Protein AF-N2C0J7-F1 (afdb_monomer)

Secondary structure (DSSP, 8-state):
---HHHHHHHHHHHHHHHTTSS-HHHHHHHHHHHHT--HHHHHHHHHT--

Radius of gyration: 9.83 Å; Cα contacts (8 Å, |Δi|>4): 39; chains: 1; bounding box: 19×20×23 Å

Organism: NCBI:txid997872

Mean predicted aligned error: 4.19 Å

Solvent-accessible surface area (backbone atoms only — not comparable to full-atom values): 2918 Å² total; per-residue (Å²): 130,87,48,76,66,50,51,52,51,49,55,52,46,55,49,32,40,75,72,64,79,30,53,69,73,57,42,20,56,51,45,16,67,71,72,71,50,52,57,66,59,29,43,35,57,75,72,63,77,112

pLDDT: mean 87.24, std 9.22, range [54.66, 95.56]

Nearest PDB structures (foldseek):
  4cyc-assembly1_B  TM=6.744E-01  e=3.965E+00  Drosophila melanogaster
  6fqp-assembly1_A  TM=6.620E-01  e=4.214E+00  Homo sapiens
  4uus-assembly2_F  TM=6.710E-01  e=4.761E+00  Drosophila melanogaster
  8yla-assembly2_A  TM=4.694E-01  e=9.906E+00  Aspergillus fischeri NRRL 181

Structure (mmCIF, N/CA/C/O backbone):
data_AF-N2C0J7-F1
#
_entry.id   AF-N2C0J7-F1
#
loop_
_atom_site.group_PDB
_atom_site.id
_atom_site.type_symbol
_atom_site.label_atom_id
_atom_site.label_alt_id
_atom_site.label_comp_id
_atom_site.label_asym_id
_atom_site.label_entity_id
_atom_site.label_seq_id
_atom_site.pdbx_PDB_ins_code
_atom_site.Cartn_x
_atom_site.Cartn_y
_atom_site.Cartn_z
_atom_site.occupancy
_atom_site.B_iso_or_equiv
_atom_site.auth_seq_id
_atom_site.auth_comp_id
_atom_site.auth_asym_id
_atom_site.auth_atom_id
_atom_site.pdbx_PDB_model_num
ATOM 1 N N . MET A 1 1 ? 10.618 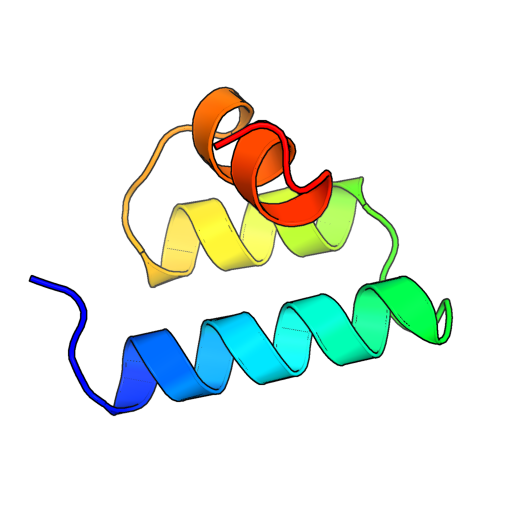-8.465 -13.232 1.00 54.66 1 MET A N 1
ATOM 2 C CA . MET A 1 1 ? 9.936 -9.732 -12.890 1.00 54.66 1 MET A CA 1
ATOM 3 C C . MET A 1 1 ? 9.747 -9.764 -11.386 1.00 54.66 1 MET A C 1
ATOM 5 O O . MET A 1 1 ? 10.728 -9.551 -10.686 1.00 54.66 1 MET A O 1
ATOM 9 N N . LEU A 1 2 ? 8.517 -9.975 -10.910 1.00 60.69 2 LEU A N 1
ATOM 10 C CA . LEU A 1 2 ? 8.235 -10.178 -9.487 1.00 60.69 2 LEU A CA 1
ATOM 11 C C . LEU A 1 2 ? 8.913 -11.473 -9.029 1.00 60.69 2 LEU A C 1
ATOM 13 O O . LEU A 1 2 ? 8.656 -12.532 -9.596 1.00 60.69 2 LEU A O 1
ATOM 17 N N . ASN A 1 3 ? 9.801 -11.395 -8.042 1.00 79.81 3 ASN A N 1
ATOM 18 C CA . ASN A 1 3 ? 10.396 -12.587 -7.437 1.00 79.81 3 ASN A CA 1
ATOM 19 C C . ASN A 1 3 ? 9.520 -13.113 -6.275 1.00 79.81 3 ASN A C 1
ATOM 21 O O . ASN A 1 3 ? 8.559 -12.463 -5.850 1.00 79.81 3 ASN A O 1
ATOM 25 N N . GLY A 1 4 ? 9.824 -14.311 -5.760 1.00 74.25 4 GLY A N 1
ATOM 26 C CA . GLY A 1 4 ? 9.020 -14.950 -4.704 1.00 74.25 4 GLY A CA 1
ATOM 27 C C . GLY A 1 4 ? 8.887 -14.111 -3.423 1.00 74.25 4 GLY A C 1
ATOM 28 O O . GLY A 1 4 ? 7.837 -14.130 -2.779 1.00 74.25 4 GLY A O 1
ATOM 29 N N . ALA A 1 5 ? 9.903 -13.306 -3.096 1.00 75.19 5 ALA A N 1
ATOM 30 C CA . ALA A 1 5 ? 9.861 -12.391 -1.958 1.00 75.19 5 ALA A CA 1
ATOM 31 C C . ALA A 1 5 ? 8.881 -11.232 -2.205 1.00 75.19 5 ALA A C 1
ATOM 33 O O . ALA A 1 5 ? 8.023 -10.969 -1.367 1.00 75.19 5 ALA A O 1
ATOM 34 N N . GLN A 1 6 ? 8.932 -10.604 -3.384 1.00 73.19 6 GLN A N 1
ATOM 35 C CA . GLN A 1 6 ? 8.020 -9.513 -3.753 1.00 73.19 6 GLN A CA 1
ATOM 36 C C . GLN A 1 6 ? 6.557 -9.967 -3.812 1.00 73.19 6 GLN A C 1
ATOM 38 O O . GLN A 1 6 ? 5.666 -9.239 -3.380 1.00 73.19 6 GLN A O 1
ATOM 43 N N . THR A 1 7 ? 6.309 -11.189 -4.289 1.00 79.50 7 THR A N 1
ATOM 44 C CA . THR A 1 7 ? 4.955 -11.766 -4.333 1.00 79.50 7 THR A CA 1
ATOM 45 C C . THR A 1 7 ? 4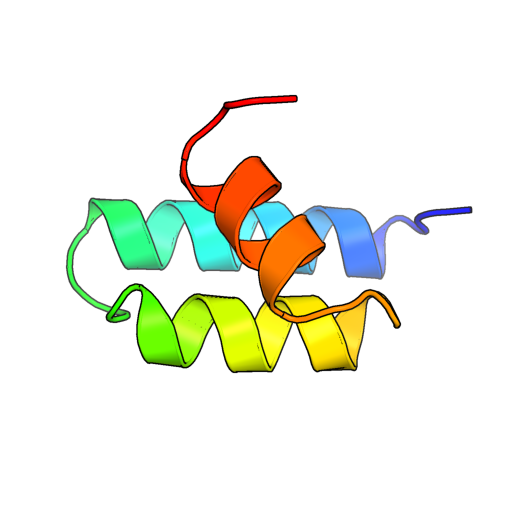.410 -12.008 -2.924 1.00 79.50 7 THR A C 1
ATOM 47 O O . THR A 1 7 ? 3.263 -11.675 -2.634 1.00 79.50 7 THR A O 1
ATOM 50 N N . THR A 1 8 ? 5.250 -12.512 -2.016 1.00 78.69 8 THR A N 1
ATOM 51 C CA . THR A 1 8 ? 4.876 -12.717 -0.607 1.00 78.69 8 THR A CA 1
ATOM 52 C C . THR A 1 8 ? 4.600 -11.385 0.095 1.00 78.69 8 THR A C 1
ATOM 54 O O . THR A 1 8 ? 3.600 -11.259 0.803 1.00 78.69 8 THR A O 1
ATOM 57 N N . SER A 1 9 ? 5.431 -10.364 -0.154 1.00 80.44 9 SER A N 1
ATOM 58 C CA . SER A 1 9 ? 5.209 -9.007 0.359 1.00 80.44 9 SER A CA 1
ATOM 59 C C . SER A 1 9 ? 3.887 -8.416 -0.131 1.00 80.44 9 SER A C 1
ATOM 61 O O . SER A 1 9 ? 3.152 -7.845 0.671 1.00 80.44 9 SER A O 1
ATOM 63 N N . LEU A 1 10 ? 3.544 -8.591 -1.411 1.00 85.12 10 LEU A N 1
ATOM 64 C CA . LEU A 1 10 ? 2.284 -8.089 -1.959 1.00 85.12 10 LEU A CA 1
ATOM 65 C C . LEU A 1 10 ? 1.069 -8.744 -1.286 1.00 85.12 10 LEU A C 1
ATOM 67 O O . LEU A 1 10 ? 0.171 -8.038 -0.828 1.00 85.12 10 LEU A O 1
ATOM 71 N N . VAL A 1 11 ? 1.056 -10.077 -1.172 1.00 86.81 11 VAL A N 1
ATOM 72 C CA . VAL A 1 11 ? -0.052 -10.815 -0.537 1.00 86.81 11 VAL A CA 1
ATOM 73 C C . VAL A 1 11 ? -0.246 -10.383 0.918 1.00 86.81 11 VAL A C 1
ATOM 75 O O . VAL A 1 11 ? -1.381 -10.144 1.335 1.00 86.81 11 VAL A O 1
ATOM 78 N N . GLY A 1 12 ? 0.847 -10.223 1.671 1.00 89.62 12 GLY A N 1
ATOM 79 C CA . GLY A 1 12 ? 0.800 -9.756 3.058 1.00 89.62 12 GLY A CA 1
ATOM 80 C C . GLY A 1 12 ? 0.213 -8.349 3.189 1.00 89.62 12 GLY A C 1
ATOM 81 O O . GLY A 1 12 ? -0.688 -8.130 3.997 1.00 89.62 12 GLY A O 1
ATOM 82 N N . VAL A 1 13 ? 0.650 -7.410 2.343 1.00 87.94 13 VAL A N 1
ATOM 83 C CA . VAL A 1 13 ? 0.116 -6.038 2.341 1.00 87.94 13 VAL A CA 1
ATOM 84 C C . VAL A 1 13 ? -1.371 -6.026 1.985 1.00 87.94 13 VAL A C 1
ATOM 86 O O . VAL A 1 13 ? -2.155 -5.354 2.650 1.00 87.94 13 VAL A O 1
ATOM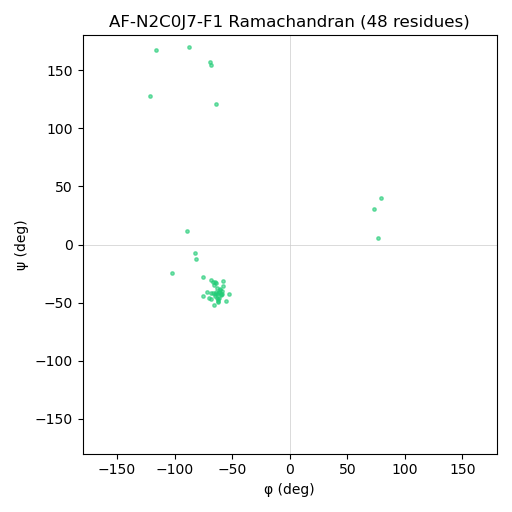 89 N N . MET A 1 14 ? -1.795 -6.807 0.988 1.00 88.69 14 MET A N 1
ATOM 90 C CA . MET A 1 14 ? -3.212 -6.897 0.623 1.00 88.69 14 MET A CA 1
ATOM 91 C C . MET A 1 14 ? -4.079 -7.521 1.725 1.00 88.69 14 MET A C 1
ATOM 93 O O . MET A 1 14 ? -5.259 -7.186 1.839 1.00 88.69 14 MET A O 1
ATOM 97 N N . ALA A 1 15 ? -3.542 -8.453 2.515 1.00 91.25 15 ALA A N 1
ATOM 98 C CA . ALA A 1 15 ? -4.245 -9.002 3.672 1.00 91.25 15 ALA A CA 1
ATOM 99 C C . ALA A 1 15 ? -4.403 -7.940 4.773 1.00 91.25 15 ALA A C 1
ATOM 101 O O . ALA A 1 15 ? -5.517 -7.729 5.245 1.00 91.25 15 ALA A O 1
ATOM 102 N N . ALA A 1 16 ? -3.329 -7.215 5.095 1.00 89.19 16 ALA A N 1
ATOM 103 C CA . ALA A 1 16 ? -3.327 -6.172 6.120 1.00 89.19 16 ALA A CA 1
ATOM 104 C C . ALA A 1 16 ? -4.250 -4.982 5.782 1.00 89.19 16 ALA A C 1
ATOM 106 O O . ALA A 1 16 ? -4.867 -4.399 6.671 1.00 89.19 16 ALA A O 1
ATOM 107 N N . VAL A 1 17 ? -4.402 -4.635 4.496 1.00 91.00 17 VAL A N 1
ATOM 108 C CA . VAL A 1 17 ? -5.403 -3.639 4.065 1.00 91.00 17 VAL A CA 1
ATOM 109 C C . VAL A 1 17 ? -6.822 -4.140 4.316 1.00 91.00 17 VAL A C 1
ATOM 111 O O . VAL A 1 17 ? -7.659 -3.406 4.834 1.00 91.00 17 VAL A O 1
ATOM 114 N N . ARG A 1 18 ? -7.102 -5.405 3.981 1.00 89.12 18 ARG A N 1
ATOM 115 C CA . ARG A 1 18 ? -8.436 -6.003 4.150 1.00 89.12 18 ARG A CA 1
ATOM 116 C C . ARG A 1 18 ? -8.847 -6.152 5.612 1.00 89.12 18 ARG A C 1
ATOM 118 O O . ARG A 1 18 ? -10.032 -6.045 5.909 1.00 89.12 18 ARG A O 1
ATOM 125 N N . THR A 1 19 ? -7.896 -6.379 6.514 1.00 93.19 19 THR A N 1
ATOM 126 C CA . THR A 1 19 ? -8.144 -6.442 7.964 1.00 93.19 19 THR A CA 1
ATOM 127 C C . THR A 1 19 ? -8.200 -5.062 8.626 1.00 93.19 19 THR A C 1
ATOM 129 O O . THR A 1 19 ? -8.540 -4.977 9.803 1.00 93.19 19 THR A O 1
ATOM 132 N N . GLY A 1 20 ? -7.887 -3.984 7.895 1.00 90.81 20 GLY A N 1
ATOM 133 C CA . GLY A 1 20 ? -7.818 -2.620 8.428 1.00 90.81 20 GLY A CA 1
ATOM 134 C C . GLY A 1 20 ? -6.557 -2.323 9.248 1.00 90.81 20 GLY A C 1
ATOM 135 O O . GLY A 1 20 ? -6.444 -1.241 9.817 1.00 90.81 20 GLY A O 1
ATOM 136 N N . GLU A 1 21 ? -5.603 -3.255 9.301 1.00 94.06 21 GLU A N 1
ATOM 137 C CA . GLU A 1 21 ? -4.306 -3.089 9.969 1.00 94.06 21 GLU A CA 1
ATOM 138 C C . GLU A 1 21 ? -3.413 -2.071 9.241 1.00 94.06 21 GLU A C 1
ATOM 140 O O . GLU A 1 21 ? -2.623 -1.355 9.856 1.00 94.06 21 GLU A O 1
ATOM 145 N N . LEU A 1 22 ? -3.578 -1.971 7.921 1.00 93.38 22 LEU A N 1
ATOM 146 C CA . LEU A 1 22 ? -2.888 -1.022 7.058 1.00 93.38 22 LEU A CA 1
ATOM 147 C C . LEU A 1 22 ? -3.906 -0.147 6.327 1.00 93.38 22 LEU A C 1
ATOM 149 O O . LEU A 1 22 ? -4.802 -0.646 5.650 1.00 93.38 22 LEU A O 1
ATOM 153 N N . SER A 1 23 ? -3.746 1.175 6.399 1.00 95.25 23 SER A N 1
ATOM 154 C CA . SER A 1 23 ? -4.522 2.067 5.530 1.00 95.25 23 SER A CA 1
ATOM 155 C C . SER A 1 23 ? -4.085 1.923 4.069 1.00 95.25 23 SER A C 1
ATOM 157 O O . SER A 1 23 ? -2.922 1.623 3.782 1.00 95.25 23 SER A O 1
ATOM 159 N N . GLU A 1 24 ? -4.985 2.228 3.130 1.00 93.06 24 GLU A N 1
ATOM 160 C CA . GLU A 1 24 ? -4.678 2.214 1.691 1.00 93.06 24 GLU A CA 1
ATOM 161 C C . GLU A 1 24 ? -3.436 3.062 1.365 1.00 93.06 24 GLU A C 1
ATOM 163 O O . GLU A 1 24 ? -2.550 2.623 0.639 1.00 93.06 24 GLU A O 1
ATOM 168 N N . ASN A 1 25 ? -3.302 4.249 1.966 1.00 94.38 25 ASN A N 1
ATOM 169 C CA . ASN A 1 25 ? -2.156 5.136 1.735 1.00 94.38 25 ASN A CA 1
ATOM 170 C C . ASN A 1 25 ? -0.825 4.555 2.239 1.00 94.38 25 ASN A C 1
ATOM 172 O O . ASN A 1 25 ? 0.221 4.789 1.629 1.00 94.38 25 ASN A O 1
ATOM 176 N N . GLN A 1 26 ? -0.846 3.809 3.345 1.00 94.19 26 GLN A N 1
ATOM 177 C CA . GLN A 1 26 ? 0.342 3.113 3.839 1.00 94.19 26 GLN A CA 1
ATOM 178 C C . GLN A 1 26 ? 0.691 1.928 2.928 1.00 94.19 26 GLN A C 1
ATOM 180 O O . GLN A 1 26 ? 1.858 1.751 2.586 1.00 94.19 26 GLN A O 1
ATOM 185 N N . ALA A 1 27 ? -0.308 1.176 2.466 1.00 94.19 27 ALA A N 1
ATOM 186 C CA . ALA A 1 27 ? -0.110 0.057 1.552 1.00 94.19 27 ALA A CA 1
ATOM 187 C C . ALA A 1 27 ? 0.449 0.497 0.194 1.00 94.19 27 ALA A C 1
ATOM 189 O O . ALA A 1 27 ? 1.381 -0.131 -0.307 1.00 94.19 27 ALA A O 1
ATOM 190 N N . VAL A 1 28 ? -0.041 1.618 -0.351 1.00 95.19 28 VAL A N 1
ATOM 191 C CA . VAL A 1 28 ? 0.493 2.231 -1.578 1.00 95.19 28 VAL A CA 1
ATOM 192 C C . VAL A 1 28 ? 1.988 2.510 -1.432 1.00 95.19 28 VAL A C 1
ATOM 194 O O . VAL A 1 28 ? 2.760 2.091 -2.289 1.00 95.19 28 VAL A O 1
ATOM 197 N N . LYS A 1 29 ? 2.417 3.143 -0.328 1.00 94.00 29 LYS A N 1
ATOM 198 C CA . LYS A 1 29 ? 3.841 3.431 -0.070 1.00 94.00 29 LYS A CA 1
ATOM 199 C C . LYS A 1 29 ? 4.701 2.171 0.023 1.00 94.00 29 LYS A C 1
ATOM 201 O O . LYS A 1 29 ? 5.832 2.171 -0.464 1.00 94.00 29 LYS A O 1
ATOM 206 N N . VAL A 1 30 ? 4.197 1.119 0.670 1.00 91.62 30 VAL A N 1
ATOM 207 C CA . VAL A 1 30 ? 4.928 -0.150 0.793 1.00 91.62 30 VAL A CA 1
ATOM 208 C C . VAL A 1 30 ? 5.082 -0.800 -0.580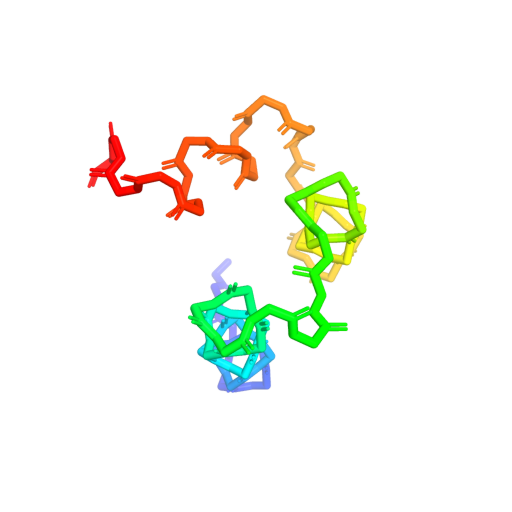 1.00 91.62 30 VAL A C 1
ATOM 2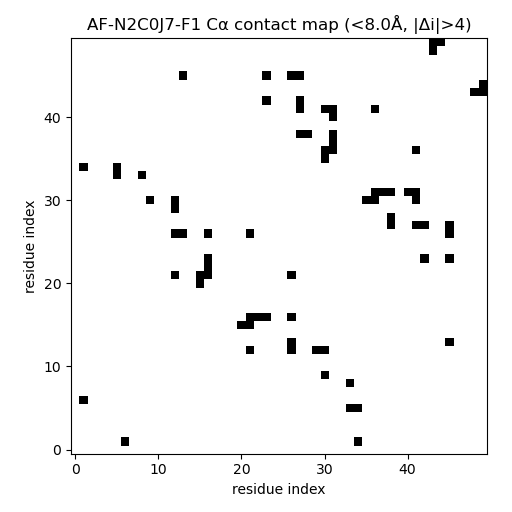10 O O . VAL A 1 30 ? 6.200 -1.091 -0.994 1.00 91.62 30 VAL A O 1
ATOM 213 N N . ILE A 1 31 ? 3.984 -0.959 -1.322 1.00 90.69 31 ILE A N 1
ATOM 214 C CA . ILE A 1 31 ? 3.980 -1.620 -2.633 1.00 90.69 31 ILE A CA 1
ATOM 215 C C . ILE A 1 31 ? 4.834 -0.851 -3.647 1.00 90.69 31 ILE A C 1
ATOM 217 O O . ILE A 1 31 ? 5.672 -1.463 -4.311 1.00 90.69 31 ILE A O 1
ATOM 221 N N . SER A 1 32 ? 4.687 0.477 -3.730 1.00 92.62 32 SER A N 1
ATOM 222 C CA . SER A 1 32 ? 5.466 1.302 -4.662 1.00 92.62 32 SER A CA 1
AT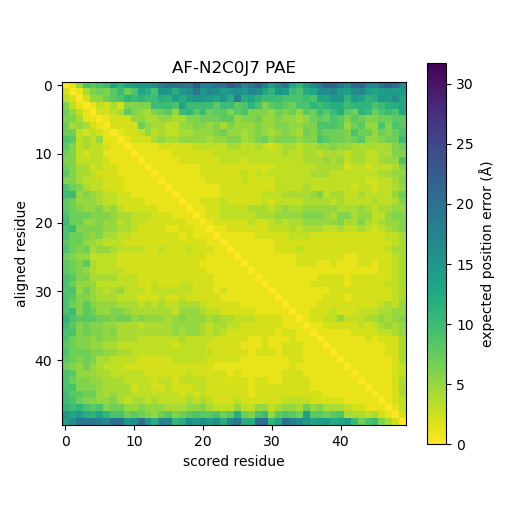OM 223 C C . SER A 1 32 ? 6.971 1.156 -4.420 1.00 92.62 32 SER A C 1
ATOM 225 O O . SER A 1 32 ? 7.745 1.033 -5.365 1.00 92.62 32 SER A O 1
ATOM 227 N N . THR A 1 33 ? 7.386 1.089 -3.150 1.00 89.25 33 THR A N 1
ATOM 228 C CA . THR A 1 33 ? 8.798 0.963 -2.758 1.00 89.25 33 THR A CA 1
ATOM 229 C C . THR A 1 33 ? 9.338 -0.451 -2.973 1.00 89.25 33 THR A C 1
ATOM 231 O O . THR A 1 33 ? 10.43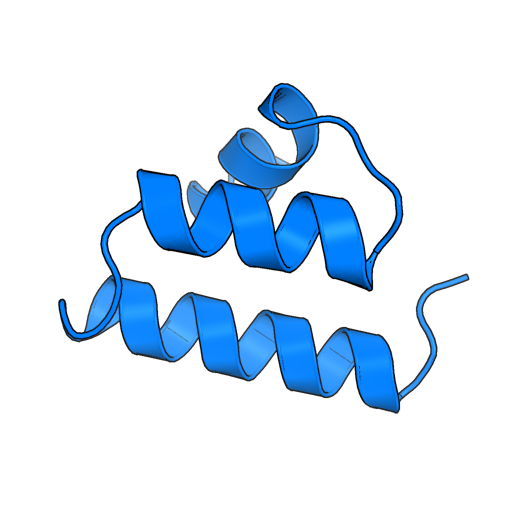9 -0.622 -3.487 1.00 89.25 33 THR A O 1
ATOM 234 N N . SER A 1 34 ? 8.578 -1.480 -2.591 1.00 86.56 34 SER A N 1
ATOM 235 C CA . SER A 1 34 ? 9.027 -2.878 -2.657 1.00 86.56 34 SER A CA 1
ATOM 236 C C . SER A 1 34 ? 9.030 -3.458 -4.075 1.00 86.56 34 SER A C 1
ATOM 238 O O . SER A 1 34 ? 9.808 -4.372 -4.365 1.00 86.56 34 SER A O 1
ATOM 240 N N . ILE A 1 35 ? 8.156 -2.959 -4.952 1.00 86.00 35 ILE A N 1
ATOM 241 C CA . ILE A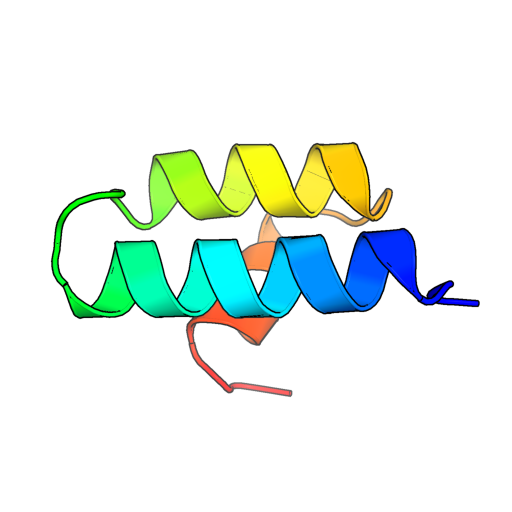 1 35 ? 8.017 -3.443 -6.333 1.00 86.00 35 ILE A CA 1
ATOM 242 C C . ILE A 1 35 ? 8.691 -2.490 -7.334 1.00 86.00 35 ILE A C 1
ATOM 244 O O . ILE A 1 35 ? 9.133 -2.941 -8.388 1.00 86.00 35 ILE A O 1
ATOM 248 N N . GLY A 1 36 ? 8.848 -1.208 -6.990 1.00 88.44 36 GLY A N 1
ATOM 249 C CA . GLY A 1 36 ? 9.435 -0.203 -7.880 1.00 88.44 36 GLY A CA 1
ATOM 250 C C . GLY A 1 36 ? 8.450 0.302 -8.935 1.00 88.44 36 GLY A C 1
ATOM 251 O O . GLY A 1 36 ? 8.828 0.473 -10.089 1.00 88.44 36 GLY A O 1
ATOM 252 N N . ILE A 1 37 ? 7.191 0.504 -8.538 1.00 90.81 37 ILE A N 1
ATOM 253 C CA . ILE A 1 37 ? 6.105 1.018 -9.389 1.00 90.81 37 ILE A CA 1
ATOM 254 C C . ILE A 1 37 ? 5.602 2.363 -8.866 1.00 90.81 37 ILE A C 1
ATOM 256 O O . ILE A 1 37 ? 5.915 2.766 -7.742 1.00 90.81 37 ILE A O 1
ATOM 260 N N . THR A 1 38 ? 4.804 3.059 -9.666 1.00 95.56 38 THR A N 1
ATOM 261 C CA . THR A 1 38 ? 4.204 4.335 -9.269 1.00 95.56 38 THR A CA 1
ATOM 262 C C . THR A 1 38 ? 3.132 4.158 -8.179 1.00 95.56 38 THR A C 1
ATOM 264 O O . THR A 1 38 ? 2.549 3.077 -8.036 1.00 95.56 38 THR A O 1
ATOM 267 N N . PRO A 1 39 ? 2.836 5.207 -7.386 1.00 94.25 39 PRO A N 1
ATOM 268 C CA . PRO A 1 39 ? 1.732 5.187 -6.427 1.00 94.25 39 PRO A CA 1
A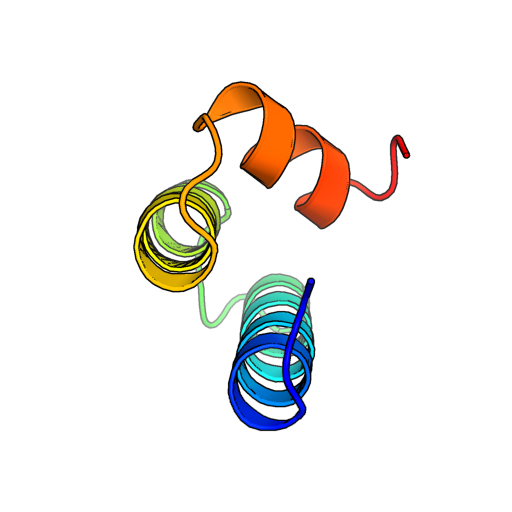TOM 269 C C . PRO A 1 39 ? 0.368 4.909 -7.074 1.00 94.25 39 PRO A C 1
ATOM 271 O O . PRO A 1 39 ? -0.457 4.224 -6.468 1.00 94.25 39 PRO A O 1
ATOM 274 N N . GLU A 1 40 ? 0.129 5.415 -8.288 1.00 94.94 40 GLU A N 1
ATOM 275 C CA . GLU A 1 40 ? -1.079 5.131 -9.067 1.00 94.94 40 GLU A CA 1
ATOM 276 C C . GLU A 1 40 ? -1.200 3.638 -9.402 1.00 94.94 40 GLU A C 1
ATOM 278 O O . GLU A 1 40 ? -2.233 3.033 -9.115 1.00 94.94 40 GLU A O 1
ATOM 283 N N . GLU A 1 41 ? -0.139 3.020 -9.931 1.00 94.00 41 GLU A N 1
ATOM 284 C CA . GLU A 1 41 ? -0.121 1.582 -10.238 1.00 94.00 41 GLU A CA 1
ATOM 285 C C . GLU A 1 41 ? -0.306 0.734 -8.973 1.00 94.00 41 GLU A C 1
ATOM 287 O O . GLU A 1 41 ? -1.082 -0.222 -8.962 1.00 94.00 41 GLU A O 1
ATOM 292 N N . ALA A 1 42 ? 0.350 1.109 -7.871 1.00 93.50 42 ALA A N 1
ATOM 293 C CA . ALA A 1 42 ? 0.181 0.434 -6.588 1.00 93.50 42 ALA A CA 1
ATOM 294 C C . ALA A 1 42 ? -1.272 0.505 -6.091 1.00 93.50 42 ALA A C 1
ATOM 296 O O . ALA A 1 42 ? -1.798 -0.478 -5.565 1.00 93.50 42 ALA A O 1
ATOM 297 N N . ARG A 1 43 ? -1.939 1.648 -6.279 1.00 94.38 43 ARG A N 1
ATOM 298 C CA . ARG A 1 43 ? -3.340 1.835 -5.893 1.00 94.38 43 ARG A CA 1
ATOM 299 C C . ARG A 1 43 ? -4.288 0.990 -6.747 1.00 94.38 43 ARG A C 1
ATOM 301 O O . ARG A 1 43 ? -5.180 0.363 -6.177 1.00 94.38 43 ARG A O 1
ATOM 308 N N . ALA A 1 44 ? -4.063 0.908 -8.058 1.00 93.19 44 ALA A N 1
ATOM 309 C CA . ALA A 1 44 ? -4.839 0.044 -8.951 1.00 93.19 44 ALA A CA 1
ATOM 310 C C . ALA A 1 44 ? -4.744 -1.438 -8.536 1.00 93.19 44 ALA A C 1
ATOM 312 O O . ALA A 1 44 ? -5.762 -2.125 -8.449 1.00 93.19 44 ALA A O 1
ATOM 313 N N . ILE A 1 45 ? -3.546 -1.911 -8.165 1.00 89.94 45 ILE A N 1
ATOM 314 C CA . ILE A 1 45 ? -3.333 -3.276 -7.649 1.00 89.94 45 ILE A CA 1
ATOM 315 C C . ILE A 1 45 ? -4.100 -3.514 -6.343 1.00 89.94 45 ILE A C 1
ATOM 317 O O . ILE A 1 45 ? -4.771 -4.535 -6.201 1.00 89.94 45 ILE A O 1
ATOM 321 N N . ILE A 1 46 ? -4.025 -2.582 -5.384 1.00 89.81 46 ILE A N 1
ATOM 322 C CA . ILE A 1 46 ? -4.718 -2.714 -4.089 1.00 89.81 46 ILE A CA 1
ATOM 323 C C . ILE A 1 46 ? -6.237 -2.814 -4.279 1.00 89.81 46 ILE A C 1
ATOM 325 O O . ILE A 1 46 ? -6.892 -3.575 -3.566 1.00 89.81 46 ILE A O 1
ATOM 329 N N . ARG A 1 47 ? -6.789 -2.064 -5.237 1.00 89.62 47 ARG A N 1
ATOM 330 C CA . ARG A 1 47 ? -8.227 -2.032 -5.542 1.00 89.62 47 ARG A CA 1
ATOM 331 C C . ARG A 1 47 ? -8.695 -3.185 -6.432 1.00 89.62 47 ARG A C 1
ATOM 333 O O . ARG A 1 47 ? -9.897 -3.412 -6.520 1.00 89.62 47 ARG A O 1
ATOM 340 N N . GLY A 1 48 ? -7.771 -3.925 -7.047 1.00 85.25 48 GLY A N 1
ATOM 341 C CA . GLY A 1 48 ? -8.092 -4.990 -7.999 1.00 85.25 48 GLY A CA 1
ATOM 342 C C . GLY A 1 48 ? -8.576 -4.467 -9.355 1.00 85.25 48 GLY A C 1
ATOM 343 O O . GLY A 1 48 ? -9.401 -5.110 -9.990 1.00 85.25 48 GLY A O 1
ATOM 344 N N . GLU A 1 49 ? -8.098 -3.294 -9.776 1.00 84.81 49 GLU A N 1
ATOM 345 C CA . GLU A 1 49 ? -8.456 -2.632 -11.045 1.00 84.81 49 GLU A CA 1
ATOM 346 C C . GLU A 1 49 ? -7.540 -3.044 -12.224 1.00 84.81 49 GLU A C 1
ATOM 348 O O . GLU A 1 49 ? -7.575 -2.419 -13.284 1.00 84.81 49 GLU A O 1
ATOM 353 N N . VAL A 1 50 ? -6.716 -4.082 -12.039 1.00 59.97 50 VAL A N 1
ATOM 354 C CA . VAL A 1 50 ? -5.735 -4.625 -13.002 1.00 59.97 50 VAL A CA 1
ATOM 355 C C . VAL A 1 50 ? -6.033 -6.065 -13.385 1.00 59.97 50 VAL A C 1
ATOM 357 O O . VAL A 1 50 ? -6.480 -6.830 -12.501 1.00 59.97 50 VAL A O 1
#

Foldseek 3Di:
DQDPVLVVQLVVLLVCCVVVVDPLQRQLVSNCVSVVHDSVVSSCVSVVVD

Sequence (50 aa):
MLNGAQTTSLVGVMAAVRTGELSENQAVKVISTSIGITPEEARAIIRGEV